Protein AF-A0A7Y6E4T3-F1 (afdb_monomer)

Structure (mmCIF, N/CA/C/O backbone):
data_AF-A0A7Y6E4T3-F1
#
_entry.id   AF-A0A7Y6E4T3-F1
#
loop_
_atom_site.group_PDB
_atom_site.id
_atom_site.type_symbol
_atom_site.label_atom_id
_atom_site.label_alt_id
_atom_site.label_comp_id
_atom_site.label_asym_id
_atom_site.label_entity_id
_atom_site.label_seq_id
_atom_site.pdbx_PDB_ins_code
_atom_site.Cartn_x
_atom_site.Cartn_y
_atom_site.Cartn_z
_atom_site.occupancy
_atom_site.B_iso_or_equiv
_atom_site.auth_seq_id
_atom_site.auth_comp_id
_atom_site.auth_asym_id
_atom_site.auth_atom_id
_atom_site.pdbx_PDB_model_num
ATOM 1 N N . MET A 1 1 ? 15.409 -12.323 -15.960 1.00 44.66 1 MET A N 1
ATOM 2 C CA . MET A 1 1 ? 14.480 -11.986 -14.860 1.00 44.66 1 MET A CA 1
ATOM 3 C C . MET A 1 1 ? 14.458 -13.189 -13.934 1.00 44.66 1 MET A C 1
ATOM 5 O O . MET A 1 1 ? 14.004 -14.231 -14.383 1.00 44.66 1 MET A O 1
ATOM 9 N N . SER A 1 2 ? 15.037 -13.110 -12.728 1.00 51.91 2 SER A N 1
ATOM 10 C CA . SER A 1 2 ? 14.871 -14.195 -11.743 1.00 51.91 2 SER A CA 1
ATOM 11 C C . SER A 1 2 ? 13.383 -14.367 -11.475 1.00 51.91 2 SER A C 1
ATOM 13 O O . SER A 1 2 ? 12.688 -13.362 -11.307 1.00 51.91 2 SER A O 1
ATOM 15 N N . ALA A 1 3 ? 12.902 -15.610 -11.473 1.00 55.69 3 ALA A N 1
ATOM 16 C CA . ALA A 1 3 ? 11.557 -15.905 -11.004 1.00 55.69 3 ALA A CA 1
ATOM 17 C C . ALA A 1 3 ? 11.385 -15.289 -9.602 1.00 55.69 3 ALA A C 1
ATOM 19 O O . ALA A 1 3 ? 12.335 -15.350 -8.813 1.00 55.69 3 ALA A O 1
ATOM 20 N N . PRO A 1 4 ? 10.247 -14.637 -9.311 1.00 59.00 4 PRO A N 1
ATOM 21 C CA . PRO A 1 4 ? 9.995 -14.116 -7.976 1.00 59.00 4 PRO A CA 1
ATOM 22 C C . PRO A 1 4 ? 10.115 -15.261 -6.970 1.00 59.00 4 PRO A C 1
ATOM 24 O O . PRO A 1 4 ? 9.529 -16.326 -7.173 1.00 59.00 4 PRO A O 1
ATOM 27 N N . ASP A 1 5 ? 10.893 -15.054 -5.910 1.00 74.56 5 ASP A N 1
ATOM 28 C CA . ASP A 1 5 ? 10.916 -15.991 -4.796 1.00 74.56 5 ASP A CA 1
ATOM 29 C C . ASP A 1 5 ? 9.547 -15.911 -4.113 1.00 74.56 5 ASP A C 1
ATOM 31 O O . ASP A 1 5 ? 9.209 -14.926 -3.451 1.00 74.56 5 ASP A O 1
ATOM 35 N N . HIS A 1 6 ? 8.717 -16.933 -4.332 1.00 81.38 6 HIS A N 1
ATOM 36 C CA . HIS A 1 6 ? 7.353 -16.983 -3.814 1.00 81.38 6 HIS A CA 1
ATOM 37 C C . HIS A 1 6 ? 7.296 -16.824 -2.288 1.00 81.38 6 HIS A C 1
ATOM 39 O O . HIS A 1 6 ? 6.286 -16.349 -1.763 1.00 81.38 6 HIS A O 1
ATOM 45 N N . HIS A 1 7 ? 8.368 -17.178 -1.570 1.00 89.12 7 HIS A N 1
ATOM 46 C CA . HIS A 1 7 ? 8.445 -16.976 -0.130 1.00 89.12 7 HIS A CA 1
ATOM 47 C C . HIS A 1 7 ? 8.669 -15.503 0.23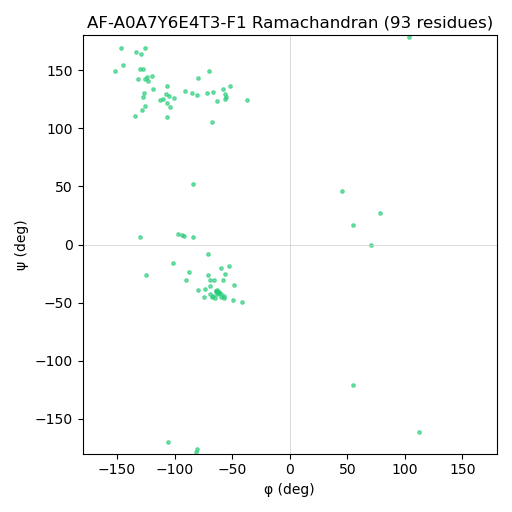6 1.00 89.12 7 HIS A C 1
ATOM 49 O O . HIS A 1 7 ? 7.982 -14.977 1.117 1.00 89.12 7 HIS A O 1
ATOM 55 N N . GLU A 1 8 ? 9.586 -14.828 -0.462 1.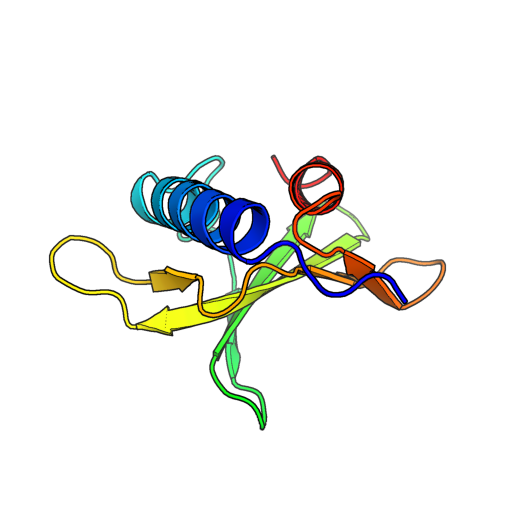00 88.38 8 GLU A N 1
ATOM 56 C CA . GLU A 1 8 ? 9.862 -13.397 -0.287 1.00 88.38 8 GLU A CA 1
ATOM 57 C C . GLU A 1 8 ? 8.603 -12.564 -0.565 1.00 88.38 8 GLU A C 1
ATOM 59 O O . GLU A 1 8 ? 8.225 -11.712 0.240 1.00 88.38 8 GLU A O 1
ATOM 64 N N . ASP A 1 9 ? 7.893 -12.873 -1.650 1.00 91.88 9 ASP A N 1
ATOM 65 C CA . ASP A 1 9 ? 6.640 -12.214 -2.021 1.00 91.88 9 ASP A CA 1
ATOM 66 C C . ASP A 1 9 ? 5.541 -12.408 -0.963 1.00 91.88 9 ASP A C 1
ATOM 68 O O . ASP A 1 9 ? 4.845 -11.455 -0.599 1.00 91.88 9 ASP A O 1
ATOM 72 N N . ALA A 1 10 ? 5.408 -13.617 -0.410 1.00 92.38 10 ALA A N 1
ATOM 73 C CA . ALA A 1 10 ? 4.431 -13.912 0.637 1.00 92.38 10 ALA A CA 1
ATOM 74 C C . ALA A 1 10 ? 4.763 -13.234 1.980 1.00 92.38 10 ALA A C 1
ATOM 76 O O . ALA A 1 10 ? 3.860 -12.827 2.717 1.00 92.38 10 ALA A O 1
ATOM 77 N N . LEU A 1 11 ? 6.046 -13.113 2.335 1.00 93.12 11 LEU A N 1
ATOM 78 C CA . LEU A 1 11 ? 6.482 -12.335 3.500 1.00 93.12 11 LEU A CA 1
ATOM 79 C C . LEU A 1 11 ? 6.239 -10.841 3.288 1.00 93.12 11 LEU A C 1
ATOM 81 O O . LEU A 1 11 ? 5.689 -10.176 4.162 1.00 93.12 11 LEU A O 1
ATOM 85 N N . CYS A 1 12 ? 6.590 -10.335 2.109 1.00 93.94 12 CYS A N 1
ATOM 86 C CA . CYS A 1 12 ? 6.385 -8.949 1.733 1.00 93.94 12 CYS A CA 1
ATOM 87 C C . CYS A 1 12 ? 4.908 -8.550 1.831 1.00 93.94 12 CYS A C 1
ATOM 89 O O . CYS A 1 12 ? 4.599 -7.513 2.410 1.00 93.94 12 CYS A O 1
ATOM 91 N N . LEU A 1 13 ? 3.989 -9.377 1.321 1.00 94.00 13 LEU A N 1
ATOM 92 C CA . LEU A 1 13 ? 2.550 -9.129 1.451 1.00 94.00 13 LEU A CA 1
ATOM 93 C C . LEU A 1 13 ? 2.117 -9.005 2.916 1.00 94.00 13 LEU A C 1
ATOM 95 O O . LEU A 1 13 ? 1.416 -8.059 3.252 1.00 94.00 13 LEU A O 1
ATOM 99 N N . ARG A 1 14 ? 2.597 -9.888 3.802 1.00 93.31 14 ARG A N 1
ATOM 100 C CA . ARG A 1 14 ? 2.281 -9.827 5.240 1.00 93.31 14 ARG A CA 1
ATOM 101 C C . ARG A 1 14 ? 2.793 -8.548 5.908 1.00 93.31 14 ARG A C 1
ATOM 103 O O . ARG A 1 14 ? 2.094 -7.982 6.742 1.00 93.31 14 ARG A O 1
ATOM 110 N N . VAL A 1 15 ? 3.987 -8.082 5.539 1.00 93.19 15 VAL A N 1
ATOM 111 C CA . VAL A 1 15 ? 4.537 -6.812 6.046 1.00 93.19 15 VAL A CA 1
ATOM 112 C C . VAL A 1 15 ? 3.711 -5.623 5.555 1.00 93.19 15 VAL A C 1
ATOM 114 O O . VAL A 1 15 ? 3.370 -4.749 6.345 1.00 93.19 15 VAL A O 1
ATOM 117 N N . LEU A 1 16 ? 3.343 -5.600 4.272 1.00 93.25 16 LEU A N 1
ATOM 118 C CA . LEU A 1 16 ? 2.505 -4.537 3.712 1.00 93.25 16 LEU A CA 1
ATOM 119 C C . LEU A 1 16 ? 1.104 -4.526 4.331 1.00 93.25 16 LEU A C 1
ATOM 121 O O . LEU A 1 16 ? 0.583 -3.457 4.632 1.00 93.25 16 LEU A O 1
ATOM 125 N N . ASP A 1 17 ? 0.511 -5.699 4.557 1.00 93.31 17 ASP A N 1
ATOM 126 C CA . ASP A 1 17 ? -0.767 -5.826 5.259 1.00 93.31 17 ASP A CA 1
ATOM 127 C C . ASP A 1 17 ? -0.673 -5.252 6.675 1.00 93.31 17 ASP A C 1
ATOM 129 O O . ASP A 1 17 ? -1.564 -4.513 7.092 1.00 93.31 17 ASP A O 1
ATOM 133 N N . ALA A 1 18 ? 0.421 -5.522 7.396 1.00 92.44 18 ALA A N 1
ATOM 134 C CA . ALA A 1 18 ? 0.665 -4.912 8.699 1.00 92.44 18 ALA A CA 1
ATOM 135 C C . ALA A 1 18 ? 0.808 -3.384 8.592 1.00 92.44 18 ALA A C 1
ATOM 137 O O . ALA A 1 18 ? 0.207 -2.664 9.380 1.00 92.44 18 ALA A O 1
ATOM 138 N N . PHE A 1 19 ? 1.528 -2.867 7.592 1.00 91.88 19 PHE A N 1
ATOM 139 C CA . PHE A 1 19 ? 1.680 -1.419 7.406 1.00 91.88 19 PHE A CA 1
ATOM 140 C C . PHE A 1 19 ? 0.342 -0.716 7.156 1.00 91.88 19 PHE A C 1
ATOM 142 O O . PHE A 1 19 ? 0.102 0.361 7.698 1.00 91.88 19 PHE A O 1
ATOM 149 N N . LEU A 1 20 ? -0.529 -1.333 6.356 1.00 92.25 20 LEU A N 1
ATOM 150 C CA . LEU A 1 20 ? -1.871 -0.824 6.080 1.00 92.25 20 LEU A CA 1
ATOM 151 C C . LEU A 1 20 ? -2.777 -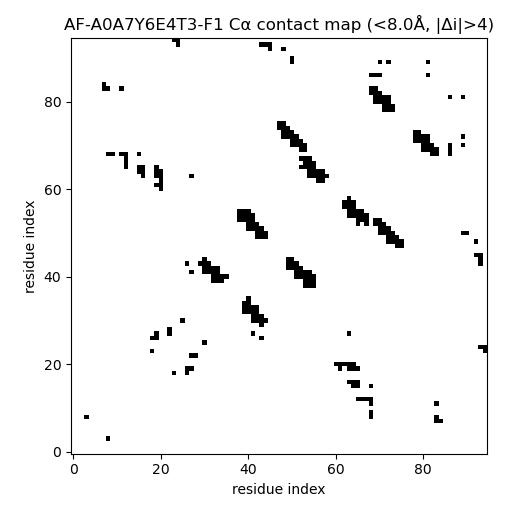0.913 7.311 1.00 92.25 20 LEU A C 1
ATOM 153 O O . LEU A 1 20 ? -3.515 0.031 7.588 1.00 92.25 20 LEU A O 1
ATOM 157 N N . ARG A 1 21 ? -2.726 -2.030 8.046 1.00 92.19 21 ARG A N 1
ATOM 158 C CA . ARG A 1 21 ? -3.548 -2.245 9.242 1.00 92.19 21 ARG A CA 1
ATOM 159 C C . ARG A 1 21 ? -3.204 -1.277 10.364 1.00 92.19 21 ARG A C 1
ATOM 161 O O . ARG A 1 21 ? -4.107 -0.716 10.968 1.00 92.19 21 ARG A O 1
ATOM 168 N N . GLU A 1 22 ? -1.916 -1.091 10.632 1.00 92.62 22 GLU A N 1
ATOM 169 C CA . GLU A 1 22 ? -1.450 -0.214 11.711 1.00 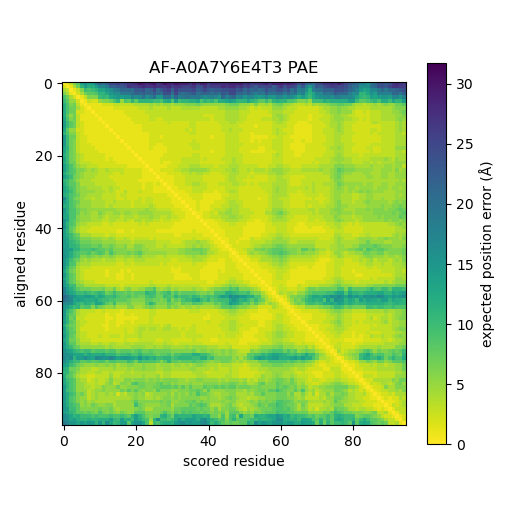92.62 22 GLU A CA 1
ATOM 170 C C . GLU A 1 22 ? -1.375 1.262 11.277 1.00 92.62 22 GLU A C 1
ATOM 172 O O . GLU A 1 22 ? -0.851 2.091 12.016 1.00 92.62 22 GLU A O 1
ATOM 177 N N . ASP A 1 23 ? -1.859 1.589 10.069 1.00 90.25 23 ASP A N 1
ATOM 178 C CA . ASP A 1 23 ? -1.817 2.928 9.471 1.00 90.25 23 ASP A CA 1
ATOM 179 C C . ASP A 1 23 ? -0.440 3.598 9.624 1.00 90.25 23 ASP A C 1
ATOM 181 O O . ASP A 1 23 ? -0.311 4.759 10.019 1.00 90.25 23 ASP A O 1
ATOM 185 N N . ILE A 1 24 ? 0.619 2.836 9.340 1.00 89.50 24 ILE A N 1
ATOM 186 C CA . ILE A 1 24 ? 2.008 3.259 9.535 1.00 89.50 24 ILE A CA 1
ATOM 187 C C . ILE A 1 24 ? 2.255 4.567 8.767 1.00 89.50 24 ILE A C 1
ATOM 189 O O . ILE A 1 24 ? 1.957 4.659 7.580 1.00 89.50 24 ILE A O 1
ATOM 193 N N . HIS A 1 25 ? 2.735 5.607 9.459 1.00 85.00 25 HIS A N 1
ATOM 194 C CA . HIS A 1 25 ? 2.900 6.981 8.937 1.00 85.00 25 HIS A CA 1
ATOM 195 C C . HIS A 1 25 ? 1.626 7.626 8.339 1.00 85.00 25 HIS A C 1
ATOM 197 O O . HIS A 1 25 ? 1.689 8.651 7.651 1.00 85.00 25 HIS A O 1
ATOM 203 N N . GLY A 1 26 ? 0.446 7.080 8.640 1.00 87.56 26 GLY A N 1
ATOM 204 C CA . GLY A 1 26 ? -0.832 7.529 8.101 1.00 87.56 26 GLY A CA 1
ATOM 205 C C . GLY A 1 26 ? -1.099 7.049 6.674 1.00 87.56 26 GLY A C 1
ATOM 206 O O . GLY A 1 26 ? -1.779 7.759 5.934 1.00 87.56 26 GLY A O 1
ATOM 207 N N . LEU A 1 27 ? -0.534 5.915 6.238 1.00 88.50 27 LEU A N 1
ATOM 208 C CA . LEU A 1 27 ? -0.697 5.379 4.877 1.00 88.50 27 LEU A CA 1
ATOM 209 C C . LEU A 1 27 ? -2.161 5.308 4.414 1.00 88.50 27 LEU A C 1
ATOM 211 O O . LEU A 1 27 ? -2.481 5.739 3.306 1.00 88.50 27 LEU A O 1
ATOM 215 N N . CYS A 1 28 ? -3.050 4.780 5.247 1.00 89.81 28 CYS A N 1
ATOM 216 C CA . CYS A 1 28 ? -4.475 4.651 4.971 1.00 89.81 28 CYS A CA 1
ATOM 217 C C . CYS A 1 28 ? -5.220 5.970 5.196 1.00 89.81 28 CYS A C 1
ATOM 219 O O . CYS A 1 28 ? -6.085 6.313 4.392 1.00 89.81 28 CYS A O 1
ATOM 221 N N . THR A 1 29 ? -4.870 6.724 6.242 1.00 89.69 29 THR A N 1
ATOM 222 C CA . THR A 1 29 ? -5.562 7.980 6.589 1.00 89.69 29 THR A CA 1
ATOM 223 C C . THR A 1 29 ? -5.234 9.130 5.630 1.00 89.69 29 THR A C 1
ATOM 225 O O . THR A 1 29 ? -6.095 9.943 5.299 1.00 89.69 29 THR A O 1
ATOM 228 N N . ARG A 1 30 ? -3.982 9.225 5.173 1.00 89.25 30 ARG A N 1
ATOM 229 C CA . ARG A 1 30 ? -3.478 10.296 4.291 1.00 89.25 30 ARG A CA 1
ATOM 230 C C . ARG A 1 30 ? -3.379 9.860 2.831 1.00 89.25 30 ARG A C 1
ATOM 232 O O . ARG A 1 30 ? -3.235 10.708 1.947 1.00 89.25 30 ARG A O 1
ATOM 239 N N . GLY A 1 31 ? -3.422 8.556 2.572 1.00 90.44 31 GLY A N 1
ATOM 240 C CA . GLY A 1 31 ? -3.407 8.002 1.228 1.00 90.44 31 GLY A CA 1
ATOM 241 C C . GLY A 1 31 ? -4.710 8.265 0.474 1.00 90.44 31 GLY A C 1
ATOM 242 O O . GLY A 1 31 ? -5.802 8.324 1.034 1.00 90.44 31 GLY A O 1
ATOM 243 N N . ARG A 1 32 ? -4.602 8.399 -0.846 1.00 93.69 32 ARG A N 1
ATOM 244 C CA . ARG A 1 32 ? -5.732 8.544 -1.764 1.00 93.69 32 ARG A CA 1
ATOM 245 C C . ARG A 1 32 ? -6.013 7.211 -2.441 1.00 93.69 32 ARG A C 1
ATOM 247 O O . ARG A 1 32 ? -5.141 6.648 -3.095 1.00 93.69 32 ARG A O 1
ATOM 254 N N . ARG A 1 33 ? -7.253 6.737 -2.361 1.00 94.19 33 ARG A N 1
ATOM 255 C CA . ARG A 1 33 ? -7.704 5.570 -3.133 1.00 94.19 33 ARG A CA 1
ATOM 256 C C . ARG A 1 33 ? -7.841 5.954 -4.608 1.00 94.19 33 ARG A C 1
ATOM 258 O O . ARG A 1 33 ? -8.450 6.973 -4.928 1.00 94.19 33 ARG A O 1
ATOM 265 N N . VAL A 1 34 ? -7.265 5.147 -5.490 1.00 93.88 34 VAL A N 1
ATOM 266 C CA . VAL A 1 34 ? -7.286 5.327 -6.945 1.00 93.88 34 VAL A CA 1
ATOM 267 C C . VAL A 1 34 ? -7.831 4.050 -7.568 1.00 93.88 34 VAL A C 1
ATOM 269 O O . VAL A 1 34 ? -7.249 2.981 -7.405 1.00 93.88 34 VAL A O 1
ATOM 272 N N . GLU A 1 35 ? -8.949 4.148 -8.279 1.00 94.69 35 GLU A N 1
ATOM 273 C CA . GLU A 1 35 ? -9.472 3.026 -9.060 1.00 94.69 35 GLU A CA 1
ATOM 274 C C . GLU A 1 35 ? -8.794 2.994 -10.433 1.00 94.69 35 GLU A C 1
ATOM 276 O O . GLU A 1 35 ? -8.702 4.011 -11.126 1.00 94.69 35 GLU A O 1
ATOM 281 N N . ARG A 1 36 ? -8.292 1.822 -10.822 1.00 91.88 36 ARG A N 1
ATOM 282 C CA . ARG A 1 36 ? -7.633 1.571 -12.107 1.00 91.88 36 ARG A CA 1
ATOM 283 C C . ARG A 1 36 ? -8.291 0.398 -12.818 1.00 91.88 36 ARG A C 1
ATOM 285 O O . ARG A 1 36 ? -9.065 -0.352 -12.232 1.00 91.88 36 ARG A O 1
ATOM 292 N N . ARG A 1 37 ? -7.938 0.202 -14.093 1.00 93.62 37 ARG A N 1
ATOM 293 C CA . ARG A 1 37 ? -8.432 -0.935 -14.893 1.00 93.62 37 ARG A CA 1
ATOM 294 C C . ARG A 1 37 ? -8.105 -2.294 -14.270 1.00 93.62 37 ARG A C 1
ATOM 296 O O . ARG A 1 37 ? -8.863 -3.234 -14.458 1.00 93.62 37 ARG A O 1
ATOM 303 N N . ASP A 1 38 ? -6.998 -2.396 -13.538 1.00 93.06 38 ASP A N 1
ATOM 304 C CA . ASP A 1 38 ? -6.560 -3.614 -12.852 1.00 93.06 38 ASP A CA 1
ATOM 305 C C . ASP A 1 38 ? -7.025 -3.683 -11.382 1.00 93.06 38 ASP A C 1
ATOM 307 O O . ASP A 1 38 ? -6.598 -4.566 -10.642 1.00 93.06 38 ASP A O 1
ATOM 311 N N . GLY A 1 39 ? -7.885 -2.758 -10.942 1.00 94.88 39 GLY A N 1
ATOM 312 C CA . GLY A 1 39 ? -8.476 -2.698 -9.603 1.00 94.88 39 GLY A CA 1
ATOM 313 C C . GLY A 1 39 ? -7.989 -1.507 -8.774 1.00 94.88 39 GLY A C 1
ATOM 314 O O . GLY A 1 39 ? -7.451 -0.541 -9.309 1.00 94.88 39 GLY A O 1
ATOM 315 N N . ARG A 1 40 ? -8.165 -1.581 -7.451 1.00 96.31 40 ARG A N 1
ATOM 316 C CA . ARG A 1 40 ? -7.867 -0.476 -6.530 1.00 96.31 40 ARG A CA 1
ATOM 317 C C . ARG A 1 40 ? -6.381 -0.345 -6.202 1.00 96.31 40 ARG A C 1
ATOM 319 O O . ARG A 1 40 ? -5.667 -1.329 -6.014 1.00 96.31 40 ARG A O 1
ATOM 326 N N . TRP A 1 41 ? -5.940 0.896 -6.069 1.00 96.75 41 TRP A N 1
ATOM 327 C CA . TRP A 1 41 ? -4.611 1.277 -5.617 1.00 96.75 41 TRP A CA 1
ATOM 328 C C . TRP A 1 41 ? -4.710 2.316 -4.499 1.00 96.75 41 TRP A C 1
ATOM 330 O O . TRP A 1 41 ? -5.668 3.087 -4.430 1.00 96.75 41 TRP A O 1
ATOM 340 N N . LEU A 1 42 ? -3.719 2.331 -3.615 1.00 95.12 42 LEU A N 1
ATOM 341 C CA . LEU A 1 42 ? -3.530 3.351 -2.594 1.00 95.12 42 LEU A CA 1
ATOM 342 C C . LEU A 1 42 ? -2.354 4.226 -3.015 1.00 95.12 42 LEU A C 1
ATOM 344 O O . LEU A 1 42 ? -1.215 3.767 -3.027 1.00 95.12 42 LEU A O 1
ATOM 348 N N . GLY A 1 43 ? -2.644 5.464 -3.397 1.00 93.50 43 GLY A N 1
ATOM 349 C CA . GLY A 1 43 ? -1.653 6.466 -3.754 1.00 93.50 43 GLY A CA 1
ATOM 350 C C . GLY A 1 43 ? -1.242 7.297 -2.549 1.00 93.50 43 GLY A C 1
ATOM 351 O O . GLY A 1 43 ? -2.085 7.833 -1.835 1.00 93.50 43 GLY A O 1
ATOM 352 N N . VAL A 1 44 ? 0.055 7.463 -2.356 1.00 90.06 44 VAL A N 1
ATOM 353 C CA . VAL A 1 44 ? 0.653 8.244 -1.277 1.00 90.06 44 VAL A CA 1
ATOM 354 C C . VAL A 1 44 ? 1.596 9.264 -1.895 1.00 90.06 44 VAL A C 1
ATOM 356 O O . VAL A 1 44 ? 2.252 8.984 -2.900 1.00 90.06 44 VAL A O 1
ATOM 359 N N . ARG A 1 45 ? 1.642 10.471 -1.333 1.00 87.69 45 ARG A N 1
ATOM 360 C CA . ARG A 1 45 ? 2.425 11.577 -1.890 1.00 87.69 45 ARG A CA 1
ATOM 361 C C . ARG A 1 45 ? 3.354 12.157 -0.838 1.00 87.69 45 ARG A C 1
ATOM 363 O O . ARG A 1 45 ? 2.900 12.512 0.243 1.00 87.69 45 ARG A O 1
ATOM 370 N N . SER A 1 46 ? 4.621 12.314 -1.205 1.00 83.25 46 SER A N 1
ATOM 371 C CA . SER A 1 46 ? 5.648 12.973 -0.398 1.00 83.25 46 SER A CA 1
ATOM 372 C C . SER A 1 46 ? 6.447 13.924 -1.291 1.00 83.25 46 SER A C 1
ATOM 374 O O . SER A 1 46 ? 7.137 13.505 -2.225 1.00 83.25 46 SER A O 1
ATOM 376 N N . GLY A 1 47 ? 6.281 15.233 -1.078 1.00 84.50 47 GLY A N 1
ATOM 377 C CA . GLY A 1 47 ? 6.835 16.268 -1.957 1.00 84.50 47 GLY A CA 1
ATOM 378 C C . GLY A 1 47 ? 6.404 16.091 -3.422 1.00 84.50 47 GLY A C 1
ATOM 379 O O . GLY A 1 47 ? 5.211 16.081 -3.733 1.00 84.50 47 GLY A O 1
ATOM 380 N N . HIS A 1 48 ? 7.388 15.941 -4.315 1.00 84.12 48 HIS A N 1
ATOM 381 C CA . HIS A 1 48 ? 7.199 15.7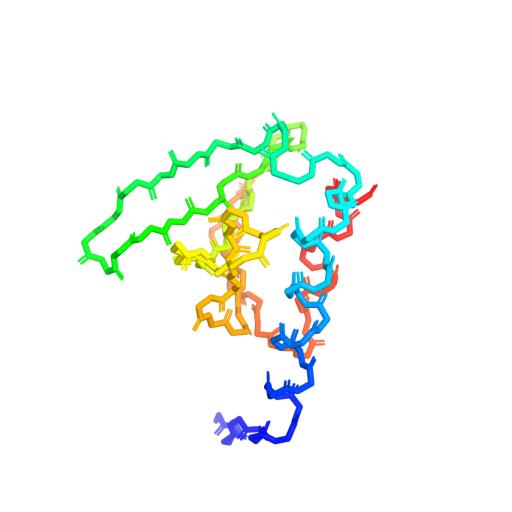12 -5.758 1.00 84.12 48 HIS A CA 1
ATOM 382 C C . HIS A 1 48 ? 7.149 14.230 -6.157 1.00 84.12 48 HIS A C 1
ATOM 384 O O . HIS A 1 48 ? 7.187 13.919 -7.346 1.00 84.12 48 HIS A O 1
ATOM 390 N N . ARG A 1 49 ? 7.119 13.311 -5.187 1.00 85.25 49 ARG A N 1
ATOM 391 C CA . ARG A 1 49 ? 7.046 11.870 -5.437 1.00 85.25 49 ARG A CA 1
ATOM 392 C C . ARG A 1 49 ? 5.660 11.358 -5.093 1.00 85.25 49 ARG A C 1
ATOM 394 O O . ARG A 1 49 ? 5.098 11.709 -4.053 1.00 85.25 49 ARG A O 1
ATOM 401 N N . THR A 1 50 ? 5.134 10.509 -5.962 1.00 88.81 50 THR A N 1
ATOM 402 C CA . THR A 1 50 ? 3.913 9.749 -5.708 1.00 88.81 50 THR A CA 1
ATOM 403 C C . THR A 1 50 ? 4.265 8.277 -5.763 1.00 88.81 50 THR A C 1
ATOM 405 O O . THR A 1 50 ? 4.947 7.856 -6.690 1.00 88.81 50 THR A O 1
ATOM 408 N N . ALA A 1 51 ? 3.810 7.488 -4.799 1.00 90.69 51 ALA A N 1
ATOM 409 C CA . ALA A 1 51 ? 3.877 6.042 -4.910 1.00 90.69 51 ALA A CA 1
ATOM 410 C C . ALA A 1 51 ? 2.497 5.425 -4.751 1.00 90.69 51 ALA A C 1
ATOM 412 O O . ALA A 1 51 ? 1.672 5.914 -3.986 1.00 90.69 51 ALA A O 1
ATOM 413 N N . GLU A 1 52 ? 2.246 4.355 -5.485 1.00 94.06 52 GLU A N 1
ATOM 414 C CA . GLU A 1 52 ? 0.970 3.668 -5.501 1.00 94.06 52 GLU A CA 1
ATOM 415 C C . GLU A 1 52 ? 1.169 2.185 -5.228 1.00 94.06 52 GLU A C 1
ATOM 417 O O . GLU A 1 52 ? 1.941 1.495 -5.905 1.00 94.06 52 GLU A O 1
ATOM 422 N N . LEU A 1 53 ? 0.431 1.705 -4.232 1.00 94.75 53 LEU A N 1
ATOM 423 C CA . LEU A 1 53 ? 0.411 0.318 -3.803 1.00 94.75 53 LEU A CA 1
ATOM 424 C C . LEU A 1 53 ? -0.891 -0.348 -4.277 1.00 94.75 53 LEU A C 1
ATOM 426 O O . LEU A 1 53 ? -1.969 0.177 -3.990 1.00 94.75 53 LEU A O 1
ATOM 430 N N . PRO A 1 54 ? -0.842 -1.499 -4.967 1.00 96.75 54 PRO A N 1
ATOM 431 C CA . PRO A 1 54 ? -2.035 -2.268 -5.291 1.00 96.75 54 PRO A CA 1
ATOM 432 C C . PRO A 1 54 ? -2.705 -2.763 -4.011 1.00 96.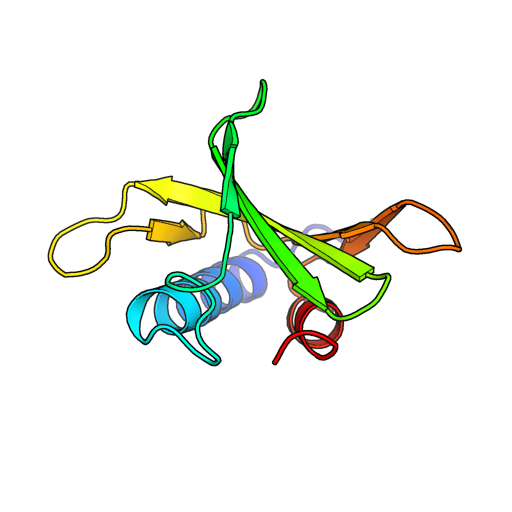75 54 PRO A C 1
ATOM 434 O O . PRO A 1 54 ? -2.096 -3.490 -3.223 1.00 96.75 54 PRO A O 1
ATOM 437 N N . VAL A 1 55 ? -3.976 -2.422 -3.825 1.00 96.56 55 VAL A N 1
ATOM 438 C CA . VAL A 1 55 ? -4.748 -2.817 -2.643 1.00 96.56 55 VAL A CA 1
ATOM 439 C C . VAL A 1 55 ? -6.076 -3.444 -3.044 1.00 96.56 55 VAL A C 1
ATOM 441 O O . VAL A 1 55 ? -6.553 -3.335 -4.173 1.00 96.56 55 VAL A O 1
ATOM 444 N N . ARG A 1 56 ? -6.696 -4.127 -2.095 1.00 95.44 56 ARG A N 1
ATOM 445 C CA . ARG A 1 56 ? -8.078 -4.600 -2.172 1.00 95.44 56 ARG A CA 1
ATOM 446 C C . ARG A 1 56 ? -8.779 -4.274 -0.861 1.00 95.44 56 ARG A C 1
ATOM 448 O O . ARG A 1 56 ? -8.119 -3.961 0.129 1.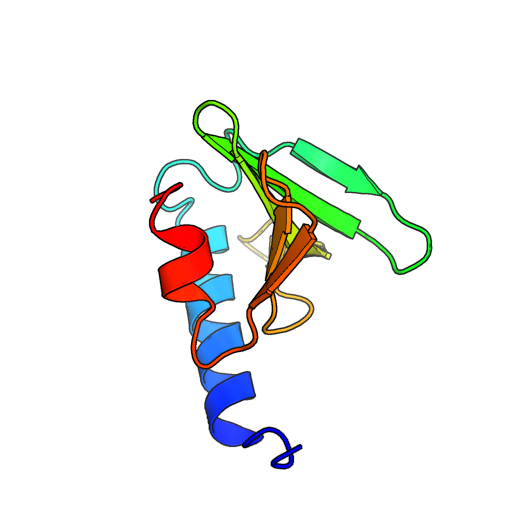00 95.44 56 ARG A O 1
ATOM 455 N N . THR A 1 57 ? -10.105 -4.355 -0.858 1.00 92.62 57 THR A N 1
ATOM 456 C CA . THR A 1 57 ? -10.877 -4.286 0.387 1.00 92.62 57 THR A CA 1
ATOM 457 C C . THR A 1 57 ? -10.370 -5.364 1.346 1.00 92.62 57 THR A C 1
ATOM 459 O O . THR A 1 57 ? -10.220 -6.521 0.949 1.00 92.62 57 THR A O 1
ATOM 462 N N . GLY A 1 58 ? -10.028 -4.962 2.568 1.00 87.44 58 GLY A N 1
ATOM 463 C CA . GLY A 1 58 ? -9.599 -5.880 3.615 1.00 87.44 58 GLY A CA 1
ATOM 464 C C . GLY A 1 58 ? -10.771 -6.575 4.307 1.00 87.44 58 GLY A C 1
ATOM 465 O O . GLY A 1 58 ? -11.931 -6.447 3.912 1.00 87.44 58 GLY A O 1
ATOM 466 N N . THR A 1 59 ? -10.443 -7.363 5.325 1.00 80.25 59 THR A N 1
ATOM 467 C CA . THR A 1 59 ? -11.407 -8.077 6.172 1.00 80.25 59 THR A CA 1
ATOM 468 C C . THR A 1 59 ? -11.523 -7.399 7.539 1.00 80.25 59 THR A C 1
ATOM 470 O O . THR A 1 59 ? -10.999 -6.311 7.739 1.00 80.25 59 THR A O 1
ATOM 473 N N . PHE A 1 60 ? -12.207 -8.035 8.493 1.00 69.88 60 PHE A N 1
ATOM 474 C CA . PHE A 1 60 ? -12.406 -7.542 9.860 1.00 69.88 60 PHE A CA 1
ATOM 475 C C . PHE A 1 60 ? -11.173 -6.804 10.436 1.00 69.88 60 PHE A C 1
ATOM 477 O O . PHE A 1 60 ? -10.079 -7.364 10.461 1.00 69.88 60 PHE A O 1
ATOM 484 N N . LEU A 1 61 ? -11.382 -5.554 10.875 1.00 72.44 61 LEU A N 1
ATOM 485 C CA . LEU A 1 61 ? -10.392 -4.592 11.406 1.00 72.44 61 LEU A CA 1
ATOM 486 C C . LEU A 1 61 ? -9.376 -3.989 10.414 1.00 72.44 61 LEU A C 1
ATOM 488 O O . LEU A 1 61 ? -8.598 -3.132 10.820 1.00 72.44 61 LEU A O 1
ATOM 492 N N . CYS A 1 62 ? -9.411 -4.347 9.128 1.00 78.44 62 CYS A N 1
ATOM 493 C CA . CYS A 1 62 ? -8.574 -3.736 8.091 1.00 78.44 62 CYS A CA 1
ATOM 494 C C . CYS A 1 62 ? -9.422 -3.270 6.907 1.00 78.44 62 CYS A C 1
ATOM 496 O O . CYS A 1 62 ? -9.966 -4.088 6.170 1.00 78.44 62 CYS A O 1
ATOM 498 N N . GLU A 1 63 ? -9.473 -1.968 6.630 1.00 85.69 63 GLU A N 1
ATOM 499 C CA . GLU A 1 63 ? -10.194 -1.486 5.442 1.00 85.69 63 GLU A CA 1
ATOM 500 C C . GLU A 1 63 ? -9.502 -1.871 4.125 1.00 85.69 63 GLU A C 1
ATOM 502 O O . GLU A 1 63 ? -10.166 -2.086 3.105 1.00 85.69 63 GLU A O 1
ATOM 507 N N . LEU A 1 64 ? -8.170 -1.980 4.136 1.00 93.00 64 LEU A N 1
ATOM 508 C CA . LEU A 1 64 ? -7.345 -2.280 2.968 1.00 93.00 64 LEU A CA 1
ATOM 509 C C . LEU A 1 64 ? -6.333 -3.389 3.277 1.00 93.00 64 LEU A C 1
ATOM 511 O O . LEU A 1 64 ? -5.763 -3.435 4.362 1.00 93.00 64 LEU A O 1
ATOM 515 N N . THR A 1 65 ? -6.091 -4.256 2.295 1.00 94.94 65 THR A N 1
ATOM 516 C CA . THR A 1 65 ? -4.979 -5.226 2.286 1.00 94.94 65 THR A CA 1
ATOM 517 C C . THR A 1 65 ? -4.191 -5.096 0.990 1.00 94.94 65 THR A C 1
ATOM 519 O O . THR A 1 65 ? -4.748 -4.708 -0.045 1.00 94.94 65 THR A O 1
ATOM 522 N N . ALA A 1 66 ? -2.901 -5.412 1.030 1.00 95.25 66 ALA A N 1
ATOM 523 C CA . ALA A 1 66 ? -2.045 -5.424 -0.140 1.00 95.25 66 ALA A CA 1
ATOM 524 C C . ALA A 1 66 ? -2.496 -6.536 -1.095 1.00 95.25 66 ALA A C 1
ATOM 526 O O . ALA A 1 66 ? -2.718 -7.689 -0.720 1.00 95.25 66 ALA A O 1
ATOM 527 N N . ARG A 1 67 ? -2.650 -6.183 -2.370 1.00 95.81 67 ARG A N 1
ATOM 528 C CA . ARG A 1 67 ? -3.067 -7.128 -3.413 1.00 95.81 67 ARG A CA 1
ATOM 529 C C . ARG A 1 67 ? -1.870 -7.804 -4.076 1.00 95.81 67 ARG A C 1
ATOM 531 O O . ARG A 1 67 ? -1.998 -8.928 -4.550 1.00 95.81 67 ARG A O 1
ATOM 538 N N . ALA A 1 68 ? -0.734 -7.112 -4.142 1.00 94.44 68 ALA A N 1
ATOM 539 C CA . ALA A 1 68 ? 0.487 -7.607 -4.763 1.00 94.44 68 ALA A CA 1
ATOM 540 C C . ALA A 1 68 ? 1.739 -6.972 -4.121 1.00 94.44 68 ALA A C 1
ATOM 542 O O . ALA A 1 68 ? 1.676 -5.814 -3.703 1.00 94.44 68 ALA A O 1
ATOM 543 N N . PRO A 1 69 ? 2.881 -7.683 -4.078 1.00 94.25 69 PRO A N 1
ATOM 544 C CA . PRO A 1 69 ? 4.111 -7.225 -3.428 1.00 94.25 69 PRO A CA 1
ATOM 545 C C . PRO A 1 69 ? 4.941 -6.319 -4.352 1.00 94.25 69 PRO A C 1
ATOM 547 O O . PRO A 1 69 ? 6.120 -6.563 -4.612 1.00 94.25 69 PRO A O 1
ATOM 550 N N . TYR A 1 70 ? 4.321 -5.282 -4.915 1.00 93.25 70 TYR A N 1
ATOM 551 C CA . TYR A 1 70 ? 5.043 -4.282 -5.698 1.00 93.25 70 TYR A CA 1
ATOM 552 C C . TYR A 1 70 ? 4.462 -2.882 -5.510 1.00 93.25 70 TYR A C 1
ATOM 554 O O . TYR A 1 70 ? 3.279 -2.719 -5.235 1.00 93.25 70 TYR A O 1
ATOM 562 N N . LEU A 1 71 ? 5.302 -1.876 -5.721 1.00 93.25 71 LEU A N 1
ATOM 563 C CA . LEU A 1 71 ? 4.971 -0.457 -5.640 1.00 93.25 71 LEU A CA 1
ATOM 564 C C . LEU A 1 71 ? 5.313 0.209 -6.972 1.00 93.25 71 LEU A C 1
ATOM 566 O O . LEU A 1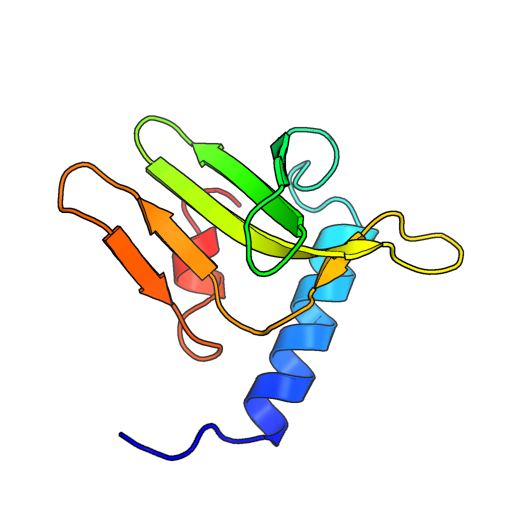 71 ? 6.341 -0.107 -7.577 1.00 93.25 71 LEU A O 1
ATOM 570 N N . VAL A 1 72 ? 4.472 1.130 -7.431 1.00 93.56 72 VAL A N 1
ATOM 571 C CA . VAL A 1 72 ? 4.792 2.001 -8.569 1.00 93.56 72 VAL A CA 1
ATOM 572 C C . VAL A 1 72 ? 5.081 3.391 -8.034 1.00 93.56 72 VAL A C 1
ATOM 574 O O . VAL A 1 72 ? 4.243 3.970 -7.362 1.00 93.56 72 VAL A O 1
ATOM 577 N N . GLU A 1 73 ? 6.270 3.909 -8.305 1.00 91.56 73 GLU A N 1
ATOM 578 C CA . GLU A 1 73 ? 6.699 5.253 -7.931 1.00 91.56 73 GLU A CA 1
ATOM 579 C C . GLU A 1 73 ? 6.749 6.126 -9.187 1.00 91.56 73 GLU A C 1
ATOM 581 O O . GLU A 1 73 ? 7.383 5.759 -10.175 1.00 91.56 73 GLU A O 1
ATOM 586 N N . ASP A 1 74 ? 6.120 7.291 -9.132 1.00 89.38 74 ASP A N 1
ATOM 587 C CA . ASP A 1 74 ? 6.233 8.355 -10.119 1.00 89.38 74 ASP A CA 1
ATOM 588 C C . ASP A 1 74 ? 6.992 9.544 -9.507 1.00 89.38 74 ASP A C 1
ATOM 590 O O . ASP A 1 74 ? 6.656 10.044 -8.426 1.00 89.38 74 ASP A O 1
ATOM 594 N N . ALA A 1 75 ? 8.059 9.965 -10.182 1.00 83.69 75 ALA A N 1
ATOM 595 C CA . ALA A 1 75 ? 8.950 11.042 -9.771 1.00 83.69 75 ALA A CA 1
ATOM 596 C C . ALA A 1 75 ? 9.484 11.783 -11.007 1.00 83.69 75 ALA A C 1
ATOM 598 O O . ALA A 1 75 ? 9.402 11.282 -12.123 1.00 83.69 75 ALA A O 1
ATOM 599 N N . ALA A 1 76 ? 10.141 12.933 -10.810 1.00 77.56 76 ALA A N 1
ATOM 600 C CA . ALA A 1 76 ? 10.665 13.785 -11.892 1.00 77.56 76 ALA A CA 1
ATOM 601 C C . ALA A 1 76 ? 11.572 13.075 -12.930 1.00 77.56 76 ALA A C 1
ATOM 603 O O . ALA A 1 76 ? 11.769 13.591 -14.023 1.00 77.56 76 ALA A O 1
ATOM 604 N N . GLY A 1 77 ? 12.117 11.897 -12.603 1.00 77.69 77 GLY A N 1
ATOM 605 C CA . GLY A 1 77 ? 12.916 11.059 -13.507 1.00 77.69 77 GLY A CA 1
ATOM 606 C C . GLY A 1 77 ? 12.149 9.925 -14.205 1.00 77.69 77 GLY A C 1
ATOM 607 O O . GLY A 1 77 ? 12.792 9.058 -14.790 1.00 77.69 77 GLY A O 1
ATOM 608 N N . GLY A 1 78 ? 10.817 9.885 -14.106 1.00 86.44 78 GLY A N 1
ATOM 609 C CA . GLY A 1 78 ? 9.946 8.873 -14.707 1.00 86.44 78 GLY A CA 1
ATOM 610 C C . GLY A 1 78 ? 9.409 7.820 -13.730 1.00 86.44 78 GLY A C 1
ATOM 611 O O . GLY A 1 78 ? 9.733 7.805 -12.540 1.00 86.44 78 GLY A O 1
ATOM 612 N N . VAL A 1 79 ? 8.588 6.916 -14.273 1.00 89.31 79 VAL A N 1
ATOM 613 C CA . VAL A 1 79 ? 7.889 5.864 -13.521 1.00 89.31 79 VAL A CA 1
ATOM 614 C C . VAL A 1 79 ? 8.817 4.680 -13.242 1.00 89.31 79 VAL A C 1
ATOM 616 O O . VAL A 1 79 ? 9.424 4.113 -14.152 1.00 89.31 79 VAL A O 1
ATOM 619 N N . ARG A 1 80 ? 8.897 4.261 -11.976 1.00 90.81 80 ARG A N 1
ATOM 620 C CA . ARG A 1 80 ? 9.657 3.095 -11.507 1.00 90.81 80 ARG A CA 1
ATOM 621 C C . ARG A 1 80 ? 8.741 2.078 -10.845 1.00 90.81 80 ARG A C 1
ATOM 623 O O . ARG A 1 80 ? 7.810 2.437 -10.134 1.00 90.81 80 ARG A O 1
ATOM 630 N N . ARG A 1 81 ? 9.047 0.791 -11.018 1.00 91.06 81 ARG A N 1
ATOM 631 C CA . ARG A 1 81 ? 8.375 -0.304 -10.306 1.00 91.06 81 ARG A CA 1
ATOM 632 C C . ARG A 1 81 ? 9.343 -0.977 -9.342 1.00 91.06 81 ARG A C 1
ATOM 634 O O . ARG A 1 81 ? 10.393 -1.464 -9.757 1.00 91.06 81 ARG A O 1
ATOM 641 N N . HIS A 1 82 ? 8.962 -1.043 -8.073 1.00 90.06 82 HIS A N 1
ATOM 642 C CA . HIS A 1 82 ? 9.704 -1.729 -7.018 1.00 90.06 82 HIS A CA 1
ATOM 643 C C . HIS A 1 82 ? 9.004 -3.050 -6.699 1.00 90.06 82 HIS A C 1
ATOM 645 O O . HIS A 1 82 ? 7.843 -3.035 -6.308 1.00 90.06 82 HIS A O 1
ATOM 651 N N . GLY A 1 83 ? 9.678 -4.185 -6.891 1.00 87.81 83 GLY A N 1
ATOM 652 C CA . GLY A 1 83 ? 9.202 -5.488 -6.398 1.00 87.81 83 GLY A CA 1
ATOM 653 C C . GLY A 1 83 ? 9.532 -5.696 -4.917 1.00 87.81 83 GLY A C 1
ATOM 654 O O . GLY A 1 83 ? 10.167 -4.831 -4.309 1.00 87.81 83 GLY A O 1
ATOM 655 N N . SER A 1 84 ? 9.172 -6.856 -4.367 1.00 86.00 84 SER A N 1
ATOM 656 C CA . SER A 1 84 ? 9.400 -7.264 -2.968 1.00 86.00 84 SER A CA 1
ATOM 657 C C . SER A 1 84 ? 10.785 -6.879 -2.435 1.00 86.00 84 SER A C 1
ATOM 659 O O . SER A 1 84 ? 10.886 -6.147 -1.451 1.00 86.00 84 SER A O 1
ATOM 661 N N . ARG A 1 85 ? 11.851 -7.198 -3.173 1.00 83.69 85 ARG A N 1
ATOM 662 C CA . ARG A 1 85 ? 13.242 -6.899 -2.784 1.00 83.69 85 ARG A CA 1
ATOM 663 C C . ARG A 1 85 ? 13.578 -5.419 -2.567 1.00 83.69 85 ARG A C 1
ATOM 665 O O . ARG A 1 85 ? 14.603 -5.090 -1.970 1.00 83.69 85 ARG A O 1
ATOM 672 N N . ARG A 1 86 ? 12.786 -4.496 -3.118 1.00 83.12 86 ARG A N 1
ATOM 673 C CA . ARG A 1 86 ? 13.029 -3.043 -3.040 1.00 83.12 86 ARG A CA 1
ATOM 674 C C . ARG A 1 86 ? 11.818 -2.244 -2.578 1.00 83.12 86 ARG A C 1
ATOM 676 O O . ARG A 1 86 ? 11.890 -1.019 -2.567 1.00 83.12 86 ARG A O 1
ATOM 683 N N . ILE A 1 87 ? 10.733 -2.901 -2.180 1.00 83.75 87 ILE A N 1
ATOM 684 C CA . ILE A 1 87 ? 9.477 -2.209 -1.897 1.00 83.75 87 ILE A CA 1
ATOM 685 C C . ILE A 1 87 ? 9.600 -1.232 -0.731 1.00 83.75 87 ILE A C 1
ATOM 687 O O . ILE A 1 87 ? 9.138 -0.104 -0.838 1.00 83.75 87 ILE A O 1
ATOM 691 N N . VAL A 1 88 ? 10.309 -1.624 0.333 1.00 80.56 88 VAL A N 1
ATOM 692 C CA . VAL A 1 88 ? 10.523 -0.772 1.510 1.00 80.56 88 VAL A CA 1
ATOM 693 C C . VAL A 1 88 ? 11.328 0.461 1.121 1.00 80.56 88 VAL A C 1
ATOM 695 O O . VAL A 1 88 ? 10.975 1.561 1.509 1.00 80.56 88 VAL A O 1
ATOM 698 N N . LYS A 1 89 ? 12.335 0.315 0.253 1.00 78.44 89 LYS A N 1
ATOM 699 C CA . LYS A 1 89 ? 13.092 1.456 -0.281 1.00 78.44 89 LYS A CA 1
ATOM 700 C C . LYS A 1 89 ? 12.236 2.374 -1.163 1.00 78.44 89 LYS A C 1
ATOM 702 O O . LYS A 1 89 ? 12.496 3.569 -1.231 1.00 78.44 89 LYS A O 1
ATOM 707 N N . GLY A 1 90 ? 11.237 1.827 -1.854 1.00 75.62 90 GLY A N 1
ATOM 708 C CA . GLY A 1 90 ? 10.247 2.620 -2.583 1.00 75.62 90 GLY A CA 1
ATOM 709 C C . GLY A 1 90 ? 9.280 3.371 -1.659 1.00 75.62 90 GLY A C 1
ATOM 710 O O . GLY A 1 90 ? 8.768 4.418 -2.048 1.00 75.62 90 GLY A O 1
ATOM 711 N N . LEU A 1 91 ? 9.058 2.853 -0.447 1.00 78.88 91 LEU A N 1
ATOM 712 C CA . LEU A 1 91 ? 8.249 3.474 0.603 1.00 78.88 91 LEU A CA 1
ATOM 713 C C . LEU A 1 91 ? 9.050 4.434 1.497 1.00 78.88 91 LEU A C 1
ATOM 715 O O . LEU A 1 91 ? 8.452 5.341 2.046 1.00 78.88 91 LEU A O 1
ATOM 719 N N . ASP A 1 92 ? 10.373 4.288 1.598 1.00 79.25 92 ASP A N 1
ATOM 720 C CA . ASP A 1 92 ? 11.290 5.124 2.399 1.00 79.25 92 ASP A CA 1
ATOM 721 C C . ASP A 1 92 ? 11.117 6.647 2.218 1.00 79.25 92 ASP A C 1
ATOM 723 O O . ASP A 1 92 ? 11.225 7.379 3.188 1.00 79.25 92 ASP A O 1
ATOM 727 N N . PRO A 1 93 ? 10.775 7.187 1.030 1.00 67.69 93 PRO A N 1
ATOM 728 C CA . PRO A 1 93 ? 10.487 8.619 0.902 1.00 67.69 93 PRO A CA 1
ATOM 729 C C . PRO A 1 93 ? 9.162 9.061 1.553 1.00 67.69 93 PRO A C 1
ATOM 731 O O . PRO A 1 93 ? 8.832 10.247 1.515 1.00 67.69 93 PRO A O 1
ATOM 734 N N . ILE A 1 94 ? 8.349 8.110 2.010 1.00 68.56 94 ILE A N 1
ATOM 735 C CA . ILE A 1 94 ? 6.939 8.256 2.394 1.00 68.56 94 ILE A CA 1
ATOM 736 C C . ILE A 1 94 ? 6.699 7.765 3.834 1.00 68.56 94 ILE A C 1
ATOM 738 O O . ILE A 1 94 ? 5.762 8.242 4.473 1.00 68.56 94 ILE A O 1
ATOM 742 N N . LEU A 1 95 ? 7.531 6.840 4.326 1.00 67.38 95 LEU A N 1
ATOM 743 C CA . LEU A 1 95 ? 7.670 6.480 5.740 1.00 67.38 95 LEU A CA 1
ATOM 744 C C . LEU A 1 95 ? 8.525 7.555 6.432 1.00 67.38 95 LEU A C 1
ATOM 746 O O . LEU A 1 95 ? 8.042 8.166 7.410 1.00 67.38 95 LEU A O 1
#

Secondary structure (DSSP, 8-state):
-PPP-HHHHHHHHHHHHHHHHTTGGGHHHHPEEEEETTEEEEEEEETTEEEEEEEEE--TT-SEEESSSEEEEEETTEEEEEEGGGHHHHHTTT-

Nearest PDB structures (fol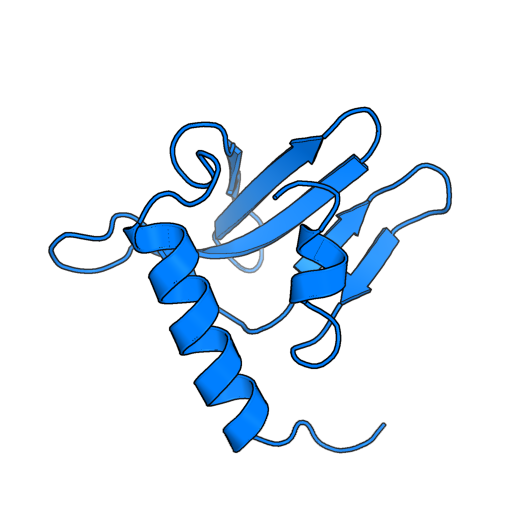dseek):
  7cbb-assembly2_B  TM=8.250E-01  e=2.386E-03  Staphylococcus aureus
  7cbb-assembly1_A  TM=7.447E-01  e=9.265E-03  Staphylococcus aureus
  7tgn-assembly2_C  TM=4.326E-01  e=3.681E-01  Streptomyces violaceus
  6qle-assembly1_P  TM=3.919E-01  e=2.342E-01  Saccharomyces cerevisiae
  8ovx-assembly1_P  TM=3.517E-01  e=4.468E-01  Saccharomyces cerevisiae

Mean predicted aligned error: 5.18 Å

Foldseek 3Di:
DPDPPPVLFVVLQVVQQVCQLVCPLVQPPQWDWDADPVGIWTWADFPQKIKIFAWDQDDPSGRIGGPTQKMWMQHPVGIDIDGSVCRVVVCVSVD

Radius of gyration: 12.7 Å; Cα contacts (8 Å, |Δi|>4): 158; chains: 1; bounding box: 27×33×27 Å

pLDDT: mean 86.85, std 10.0, range [44.66, 96.75]

Solvent-accessible surface area (backbone atoms only — not comparable to full-atom values): 5289 Å² total; per-residue (Å²): 131,82,77,80,56,67,66,56,37,54,51,39,34,53,52,47,28,48,39,44,51,68,31,50,82,34,48,60,80,72,28,44,80,42,84,49,98,93,44,43,27,40,34,40,77,39,92,80,34,38,36,34,35,39,30,40,79,40,58,96,93,23,78,45,29,55,66,50,44,42,34,41,36,42,39,98,90,51,80,45,76,26,45,47,97,41,30,65,71,66,38,56,78,63,101

Sequence (95 aa):
MSAPDHHEDALCLRVLDAFLREDIHGLCTRGRRVERRDGRWLGVRSGHRTAELPVRTGTFLCELTARAPYLVEDAAGGVRRHGSRRIVKGLDPIL